Protein AF-A0A2D5JME9-F1 (afdb_monomer)

Secondary structure (DSSP, 8-state):
---HHHHHHHHHHHHHHHHHHHHHHHHHHHHHHTT-HHHHHHHHHHHHHHHHHHHHHHHHHHHHHH-----

Nearest PDB structures (foldseek):
  5och-assembly1_B  TM=8.248E-01  e=4.433E+00  Homo sapiens

Solvent-accessible surface area (backbone atoms only — not comparable to full-atom values): 3540 Å² total; per-residue (Å²): 129,71,40,61,69,43,34,54,52,9,52,50,33,35,56,68,15,50,64,25,69,51,50,11,59,52,40,30,56,53,17,59,78,67,70,34,64,68,46,38,53,53,16,52,51,36,40,51,49,19,50,50,31,34,52,54,10,50,51,34,34,50,30,17,69,74,44,78,81,84,124

Sequence (71 aa):
MVNKELLVKGVSFMLYSFPFFFAGPMLLFYSVQQENLILKIVSGFLMLLAMFLSVKGLFIVLESFFGKRKN

Structure (mmCIF, N/CA/C/O backbone):
data_AF-A0A2D5JME9-F1
#
_entry.id   AF-A0A2D5JME9-F1
#
loop_
_atom_site.group_PDB
_atom_site.id
_atom_site.type_symbol
_atom_site.label_atom_id
_atom_site.label_alt_id
_atom_site.label_comp_id
_atom_site.label_asym_id
_atom_site.label_entity_id
_atom_site.label_seq_id
_atom_site.pdbx_PDB_ins_code
_atom_site.Cartn_x
_atom_site.Cartn_y
_atom_site.Cartn_z
_atom_site.occupancy
_atom_site.B_iso_or_equiv
_atom_site.auth_seq_id
_atom_site.auth_comp_id
_atom_site.auth_asym_id
_atom_site.auth_atom_id
_atom_site.pdbx_PDB_model_num
ATOM 1 N N . MET A 1 1 ? -16.539 0.243 24.560 1.00 75.56 1 MET A N 1
ATOM 2 C CA . MET A 1 1 ? -17.118 -0.796 23.676 1.00 75.56 1 MET A CA 1
ATOM 3 C C . MET A 1 1 ? -16.535 -0.594 22.286 1.00 75.56 1 MET A C 1
ATOM 5 O O . MET A 1 1 ? -16.464 0.551 21.864 1.00 75.56 1 MET A O 1
ATOM 9 N N . VAL A 1 2 ? -16.071 -1.654 21.617 1.00 88.12 2 VAL A N 1
ATOM 10 C CA . VAL A 1 2 ? -15.457 -1.556 20.276 1.00 88.12 2 VAL A CA 1
ATOM 11 C C . VAL A 1 2 ? -16.504 -1.120 19.254 1.00 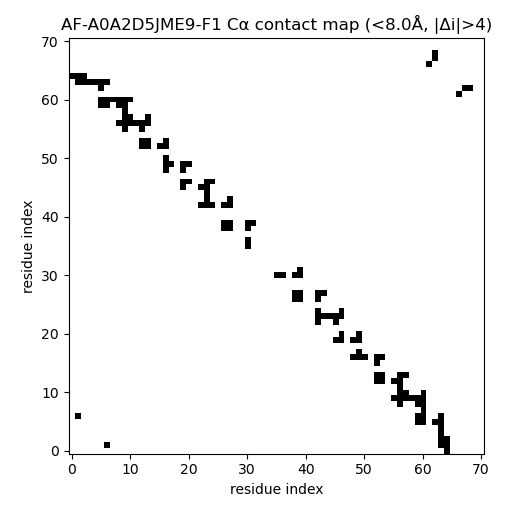88.12 2 VAL A C 1
ATOM 13 O O . VAL A 1 2 ? -17.588 -1.707 19.193 1.00 88.12 2 VAL A O 1
ATOM 16 N N . ASN A 1 3 ? -16.182 -0.122 18.431 1.00 94.81 3 ASN A N 1
ATOM 17 C CA . ASN A 1 3 ? -17.051 0.290 17.336 1.00 94.81 3 ASN A CA 1
ATOM 18 C C . ASN A 1 3 ? -16.901 -0.687 16.156 1.00 94.81 3 ASN A C 1
ATOM 20 O O . ASN A 1 3 ? -15.997 -0.561 15.332 1.00 94.81 3 ASN A O 1
ATOM 24 N N . LYS A 1 4 ? -17.800 -1.675 16.080 1.00 95.00 4 LYS A N 1
ATOM 25 C CA . LYS A 1 4 ? -17.767 -2.731 15.052 1.00 95.00 4 LYS A CA 1
ATOM 26 C C . LYS A 1 4 ? -17.84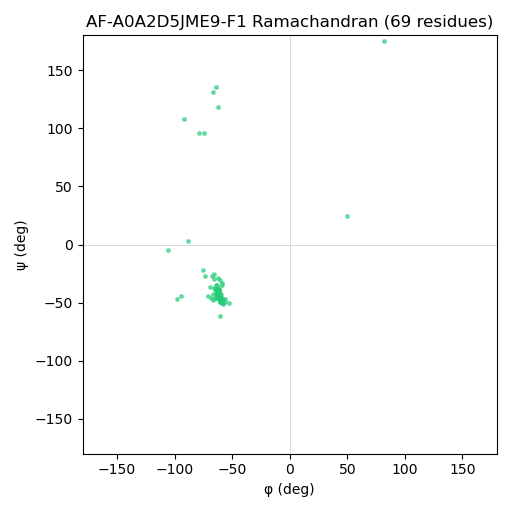9 -2.190 13.620 1.00 95.00 4 LYS A C 1
ATOM 28 O O . LYS A 1 4 ? -17.245 -2.770 12.725 1.00 95.00 4 LYS A O 1
ATOM 33 N N . GLU A 1 5 ? -18.563 -1.091 13.402 1.00 95.50 5 GLU A N 1
ATOM 34 C CA . GLU A 1 5 ? -18.725 -0.493 12.074 1.00 95.50 5 GLU A CA 1
ATOM 35 C C . GLU A 1 5 ? -17.402 0.094 11.564 1.00 95.50 5 GLU A C 1
ATOM 37 O O . GLU A 1 5 ? -16.970 -0.197 10.447 1.00 95.50 5 GLU A O 1
ATOM 42 N N . LEU A 1 6 ? -16.697 0.842 12.421 1.00 95.50 6 LEU A N 1
ATOM 43 C CA . LEU A 1 6 ? -15.347 1.322 12.120 1.00 95.50 6 LEU A CA 1
ATOM 44 C C . LEU A 1 6 ? -14.374 0.160 11.933 1.00 95.50 6 LEU A C 1
ATOM 46 O O . LEU A 1 6 ? -13.584 0.183 10.994 1.00 95.50 6 LEU A O 1
ATOM 50 N N . LEU A 1 7 ? -14.462 -0.878 12.765 1.00 96.88 7 LEU A N 1
ATOM 51 C CA . LEU A 1 7 ? -13.595 -2.048 12.646 1.00 96.88 7 LEU A CA 1
ATOM 52 C C . LEU A 1 7 ? -13.723 -2.710 11.264 1.00 96.88 7 LEU A C 1
ATOM 54 O O . LEU A 1 7 ? -12.719 -2.897 10.578 1.00 96.88 7 LEU A O 1
ATOM 58 N N . VAL A 1 8 ? -14.950 -3.003 10.818 1.00 97.75 8 VAL A N 1
ATOM 59 C CA . VAL A 1 8 ? -15.211 -3.601 9.495 1.00 97.75 8 VAL A CA 1
ATOM 60 C C . VAL A 1 8 ? -14.735 -2.684 8.370 1.00 97.75 8 VAL A C 1
ATOM 62 O O . VAL A 1 8 ? -14.138 -3.152 7.397 1.00 97.75 8 VAL A O 1
ATOM 65 N N . LYS A 1 9 ? -14.930 -1.368 8.508 1.00 96.62 9 LYS A N 1
ATOM 66 C CA . LYS A 1 9 ? -14.438 -0.384 7.540 1.00 96.62 9 LYS A CA 1
ATOM 67 C C . LYS A 1 9 ? -12.913 -0.414 7.430 1.00 96.62 9 LYS A C 1
ATOM 69 O O . LYS A 1 9 ? -12.393 -0.452 6.318 1.00 96.62 9 LYS A O 1
ATOM 74 N N . GLY A 1 10 ? -12.198 -0.433 8.554 1.00 96.38 10 GLY A N 1
ATOM 75 C CA . GLY A 1 10 ? -10.736 -0.492 8.581 1.00 96.38 10 GLY A CA 1
ATOM 76 C C . GLY A 1 10 ? -10.196 -1.773 7.947 1.00 96.38 10 GLY A C 1
ATOM 77 O O . GLY A 1 10 ? -9.330 -1.708 7.075 1.00 96.38 10 GLY A O 1
ATOM 78 N N . VAL A 1 11 ? -10.786 -2.921 8.293 1.00 97.25 11 VAL A N 1
ATOM 79 C CA . VAL A 1 11 ? -10.446 -4.218 7.689 1.00 97.25 11 VAL A CA 1
ATOM 80 C C . VAL A 1 11 ? -10.721 -4.221 6.183 1.00 97.25 11 VAL A C 1
ATOM 82 O O . VAL A 1 11 ? -9.889 -4.698 5.419 1.00 97.25 11 VAL A O 1
ATOM 85 N N . SER A 1 12 ? -11.827 -3.627 5.728 1.00 97.12 12 SER A N 1
ATOM 86 C CA . SER A 1 12 ? -12.141 -3.523 4.294 1.00 97.12 12 SER A CA 1
ATOM 87 C C . SER A 1 12 ? -11.089 -2.711 3.531 1.00 97.12 12 SER A C 1
ATOM 89 O O . SER A 1 12 ? -10.666 -3.114 2.452 1.00 97.12 12 SER A O 1
ATOM 91 N N . PHE A 1 13 ? -10.601 -1.604 4.104 1.00 96.25 13 PHE A N 1
ATOM 92 C CA . PHE A 1 13 ? -9.498 -0.828 3.520 1.00 96.25 13 PHE A CA 1
ATOM 93 C C . PHE A 1 13 ? -8.201 -1.644 3.404 1.00 96.25 13 PHE A C 1
ATOM 95 O O . PHE A 1 13 ? -7.511 -1.541 2.391 1.00 96.25 13 PHE A O 1
ATOM 102 N N . MET A 1 14 ? -7.890 -2.475 4.403 1.00 96.25 14 MET A N 1
ATOM 103 C CA . MET A 1 14 ? -6.740 -3.388 4.353 1.00 96.25 14 MET A CA 1
ATOM 104 C C . MET A 1 14 ? -6.946 -4.523 3.337 1.00 96.25 14 MET A C 1
ATOM 106 O O . MET A 1 14 ? -6.016 -4.909 2.642 1.00 96.25 14 MET A O 1
ATOM 110 N N . LEU A 1 15 ? -8.166 -5.040 3.184 1.00 97.12 15 LEU A N 1
ATOM 111 C CA . LEU A 1 15 ? -8.467 -6.036 2.151 1.00 97.12 15 LEU A CA 1
ATOM 112 C C . LEU A 1 15 ? -8.310 -5.451 0.745 1.00 97.12 15 LEU A C 1
ATOM 114 O O . LEU A 1 15 ? -7.763 -6.112 -0.133 1.00 97.12 15 LEU A O 1
ATOM 118 N N . TYR A 1 16 ? -8.708 -4.194 0.536 1.00 95.75 16 TYR A N 1
ATOM 119 C CA . TYR A 1 16 ? -8.473 -3.509 -0.734 1.00 95.75 16 TYR A CA 1
ATOM 1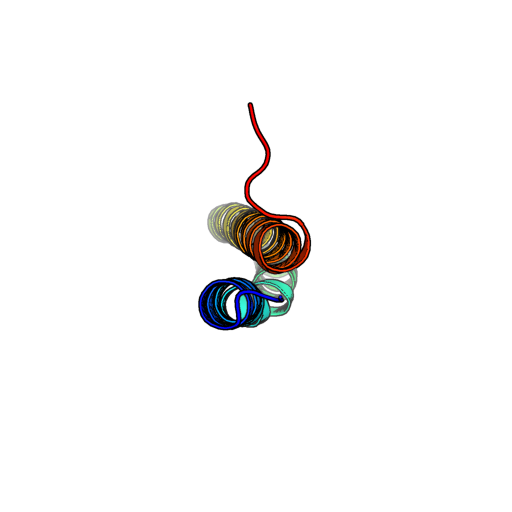20 C C . TYR A 1 16 ? -6.992 -3.261 -1.020 1.00 95.75 16 TYR A C 1
ATOM 122 O O . TYR A 1 16 ? -6.633 -3.164 -2.189 1.00 95.75 16 TYR A O 1
ATOM 130 N N . SER A 1 17 ? -6.120 -3.182 -0.007 1.00 96.38 17 SER A N 1
ATOM 131 C CA . SER A 1 17 ? -4.677 -3.070 -0.244 1.00 96.38 17 SER A CA 1
ATOM 132 C C . SER A 1 17 ? -4.035 -4.395 -0.673 1.00 96.38 17 SER A C 1
ATOM 134 O O . SER A 1 17 ? -2.993 -4.381 -1.330 1.00 96.38 17 SER A O 1
ATOM 136 N N . PHE A 1 18 ? -4.674 -5.533 -0.372 1.00 95.81 18 PHE A N 1
ATOM 137 C CA . PHE A 1 18 ? -4.111 -6.868 -0.577 1.00 95.81 18 PHE A CA 1
ATOM 138 C C . PHE A 1 18 ? -3.675 -7.157 -2.022 1.00 95.81 18 PHE A C 1
ATOM 140 O O . PHE A 1 18 ? -2.521 -7.545 -2.204 1.00 95.81 18 PHE A O 1
ATOM 147 N N . PRO A 1 19 ? -4.489 -6.910 -3.071 1.00 96.81 19 PRO A N 1
ATOM 148 C CA . PRO A 1 19 ? -4.052 -7.143 -4.448 1.00 96.81 19 PRO A CA 1
ATOM 149 C C . PRO A 1 19 ? -2.801 -6.340 -4.819 1.00 96.81 19 PRO A C 1
ATOM 151 O O . PRO A 1 19 ? -1.941 -6.832 -5.545 1.00 96.81 19 PRO A O 1
ATOM 154 N N . PHE A 1 20 ? -2.662 -5.122 -4.290 1.00 97.19 20 PHE A N 1
ATOM 155 C CA . PHE A 1 20 ? -1.556 -4.227 -4.617 1.00 97.19 20 PHE A CA 1
ATOM 156 C C . PHE A 1 20 ? -0.225 -4.654 -3.986 1.00 97.19 20 PHE A C 1
ATOM 158 O O . PHE A 1 20 ? 0.821 -4.397 -4.583 1.00 97.19 20 PHE A O 1
ATOM 165 N N . PHE A 1 21 ? -0.246 -5.363 -2.849 1.00 96.19 21 PHE A N 1
ATOM 166 C CA . PHE A 1 21 ? 0.966 -5.944 -2.254 1.00 96.19 21 PHE A CA 1
ATOM 167 C C . PHE A 1 21 ? 1.642 -6.977 -3.157 1.00 96.19 21 PHE A C 1
ATOM 169 O O . PHE A 1 21 ? 2.860 -7.123 -3.102 1.00 96.19 21 PHE A O 1
ATOM 176 N N . PHE A 1 22 ? 0.873 -7.658 -4.009 1.00 96.06 22 PHE A N 1
ATOM 177 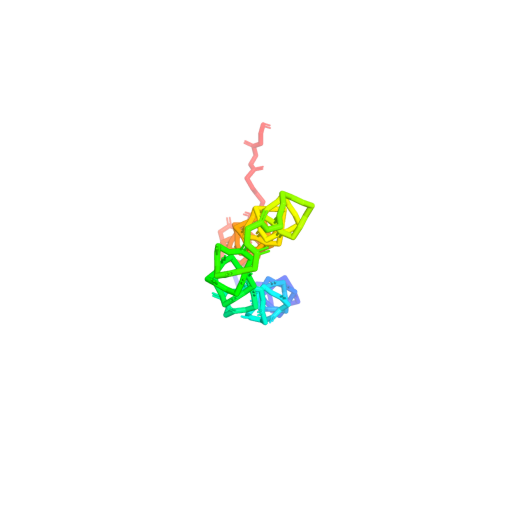C CA . PHE A 1 22 ? 1.408 -8.619 -4.973 1.00 96.06 22 PHE A CA 1
ATOM 178 C C . PHE A 1 22 ? 1.569 -7.992 -6.357 1.00 96.06 22 PHE A C 1
ATOM 180 O O . PHE A 1 22 ? 2.630 -8.109 -6.969 1.00 96.06 22 PHE A O 1
ATOM 187 N N . ALA A 1 23 ? 0.545 -7.282 -6.837 1.00 97.06 23 ALA A N 1
ATOM 188 C CA . ALA A 1 23 ? 0.532 -6.707 -8.176 1.00 97.06 23 ALA A CA 1
ATOM 189 C C . ALA A 1 23 ? 1.618 -5.640 -8.371 1.00 97.06 23 ALA A C 1
ATOM 191 O O . ALA A 1 23 ? 2.241 -5.609 -9.427 1.00 97.06 23 ALA A O 1
ATOM 192 N N . GLY A 1 24 ? 1.884 -4.795 -7.368 1.00 97.06 24 GLY A N 1
ATOM 193 C CA . GLY A 1 24 ? 2.916 -3.759 -7.449 1.00 97.06 24 GLY A CA 1
ATOM 194 C C . GLY A 1 24 ? 4.318 -4.342 -7.683 1.00 97.06 24 GLY A C 1
ATOM 195 O O . GLY A 1 24 ? 4.901 -4.087 -8.739 1.00 97.06 24 GLY A O 1
ATOM 196 N N . PRO A 1 25 ? 4.853 -5.167 -6.763 1.00 97.62 25 PRO A N 1
ATOM 197 C CA . PRO A 1 25 ? 6.169 -5.788 -6.926 1.00 97.62 25 PRO A CA 1
ATOM 198 C C . PRO A 1 25 ? 6.265 -6.711 -8.147 1.00 97.62 25 PRO A C 1
ATOM 200 O O . PRO A 1 25 ? 7.285 -6.708 -8.837 1.00 97.62 25 PRO A O 1
ATOM 203 N N . MET A 1 26 ? 5.204 -7.466 -8.458 1.00 98.00 26 MET A N 1
ATOM 204 C CA . MET A 1 26 ? 5.170 -8.322 -9.648 1.00 98.00 26 MET A CA 1
ATOM 205 C C . MET A 1 26 ? 5.259 -7.495 -10.937 1.00 98.00 26 MET A C 1
ATOM 207 O O . MET A 1 26 ? 6.038 -7.828 -11.831 1.00 98.00 26 MET A O 1
ATOM 211 N N . LEU A 1 27 ? 4.515 -6.387 -11.025 1.00 98.19 27 LEU A N 1
ATOM 212 C CA . LEU A 1 27 ? 4.576 -5.484 -12.171 1.00 98.19 27 LEU A CA 1
ATOM 213 C C . LEU A 1 27 ? 5.941 -4.798 -12.271 1.00 98.19 27 LEU A C 1
ATOM 215 O O . LEU A 1 27 ? 6.451 -4.636 -13.378 1.00 98.19 27 LEU A O 1
ATOM 219 N N . LEU A 1 28 ? 6.559 -4.440 -11.140 1.00 98.38 28 LEU A N 1
ATOM 220 C CA . LEU A 1 28 ? 7.913 -3.887 -11.126 1.00 98.38 28 LEU A CA 1
ATOM 221 C C . LEU A 1 28 ? 8.911 -4.894 -11.707 1.00 98.38 28 LEU A C 1
ATOM 223 O O . LEU A 1 28 ? 9.660 -4.550 -12.619 1.00 98.38 28 LEU A O 1
ATOM 227 N N . PHE A 1 29 ? 8.884 -6.143 -11.241 1.00 98.00 29 PHE A N 1
ATOM 228 C CA . PHE A 1 29 ? 9.745 -7.207 -11.759 1.00 98.00 29 PHE A CA 1
ATOM 229 C C . PHE A 1 29 ? 9.583 -7.391 -13.274 1.00 98.00 29 PHE A C 1
ATOM 231 O O . PHE A 1 29 ? 10.570 -7.392 -14.009 1.00 98.00 29 PHE A O 1
ATOM 238 N N . TYR A 1 30 ? 8.339 -7.452 -13.753 1.00 98.00 30 TYR A N 1
ATOM 239 C CA . TYR A 1 30 ? 8.038 -7.524 -15.182 1.00 98.00 30 TYR A CA 1
ATOM 240 C C . TYR A 1 30 ? 8.547 -6.293 -15.953 1.00 98.00 30 TYR A C 1
ATOM 242 O O . TYR A 1 30 ? 9.151 -6.417 -17.016 1.00 98.00 30 TYR A O 1
ATOM 250 N N . SER A 1 31 ? 8.362 -5.092 -15.402 1.00 98.00 31 SER A N 1
ATOM 251 C CA . SER A 1 31 ? 8.780 -3.837 -16.036 1.00 98.00 31 SER A CA 1
ATOM 252 C C . SER A 1 31 ? 10.296 -3.700 -16.184 1.00 98.00 31 SER A C 1
ATOM 254 O O . SER A 1 31 ? 10.767 -3.042 -17.112 1.00 98.00 31 SER A O 1
ATOM 256 N N . VAL A 1 32 ? 11.067 -4.314 -15.281 1.00 97.69 32 VAL A N 1
ATOM 257 C CA . VAL A 1 32 ? 12.531 -4.345 -15.357 1.00 97.69 32 VAL A CA 1
ATOM 258 C C . VAL A 1 32 ? 12.979 -5.245 -16.503 1.00 97.69 32 VAL A C 1
ATOM 260 O O . VAL A 1 32 ? 13.821 -4.814 -17.28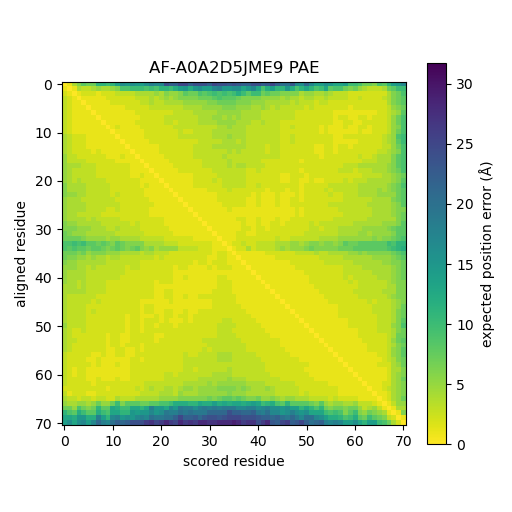2 1.00 97.69 32 VAL A O 1
ATOM 263 N N . GLN A 1 33 ? 12.371 -6.426 -16.662 1.00 97.38 33 GLN A N 1
ATOM 264 C CA . GLN A 1 33 ? 12.681 -7.344 -17.768 1.00 97.38 33 GLN A CA 1
ATOM 265 C C . GLN A 1 33 ? 12.361 -6.756 -19.145 1.00 97.38 33 GLN A C 1
ATOM 267 O O . GLN A 1 33 ? 13.072 -7.019 -20.105 1.00 97.38 33 GLN A O 1
ATOM 272 N N . GLN A 1 34 ? 11.299 -5.955 -19.233 1.00 96.31 34 GLN A N 1
ATOM 273 C CA . GLN A 1 34 ? 10.875 -5.297 -20.473 1.00 96.31 34 GLN A CA 1
ATOM 274 C C . GLN A 1 34 ? 11.546 -3.932 -20.699 1.00 96.31 34 GLN A C 1
ATOM 276 O O . GLN A 1 34 ? 11.162 -3.211 -21.616 1.00 96.31 34 GLN A O 1
ATOM 281 N N . GLU A 1 35 ? 12.458 -3.519 -19.810 1.00 96.44 35 GLU A N 1
ATOM 282 C CA . GLU A 1 35 ? 13.091 -2.191 -19.796 1.00 96.44 35 GLU A CA 1
ATOM 283 C C . GLU A 1 35 ? 12.099 -1.007 -19.887 1.00 96.44 35 GLU A C 1
ATOM 285 O O . GLU A 1 35 ? 12.447 0.112 -20.263 1.00 96.44 35 GLU A O 1
ATOM 290 N N . ASN A 1 36 ? 10.846 -1.212 -19.471 1.00 97.88 36 ASN A N 1
ATOM 291 C CA . ASN A 1 36 ? 9.755 -0.273 -19.710 1.00 97.88 36 ASN A CA 1
ATOM 292 C C . ASN A 1 36 ? 9.605 0.733 -18.558 1.00 97.88 36 ASN A C 1
ATOM 294 O O . ASN A 1 36 ? 9.127 0.397 -17.471 1.00 97.88 36 ASN A O 1
ATOM 298 N N . LEU A 1 37 ? 9.977 1.993 -18.805 1.00 97.38 37 LEU A N 1
ATOM 299 C CA . LEU A 1 37 ? 9.935 3.064 -17.802 1.00 97.38 37 LEU A CA 1
ATOM 300 C C . LEU A 1 37 ? 8.515 3.379 -17.302 1.00 97.38 37 LEU A C 1
ATOM 302 O O . LEU A 1 37 ? 8.328 3.624 -16.111 1.00 97.38 37 LEU A O 1
ATOM 306 N N . ILE A 1 38 ? 7.511 3.345 -18.181 1.00 98.00 38 ILE A N 1
ATOM 307 C CA . ILE A 1 38 ? 6.122 3.660 -17.815 1.00 98.00 38 ILE A CA 1
ATOM 308 C C . ILE A 1 38 ? 5.605 2.615 -16.825 1.00 98.00 38 ILE A C 1
ATOM 310 O O . ILE A 1 38 ? 5.057 2.968 -15.781 1.00 98.00 38 ILE A O 1
ATOM 314 N N . LEU A 1 39 ? 5.845 1.330 -17.097 1.00 97.81 39 LEU A N 1
ATOM 315 C CA . LEU A 1 39 ? 5.444 0.250 -16.193 1.00 97.81 39 LEU A CA 1
ATOM 316 C C . LEU A 1 39 ? 6.173 0.319 -14.842 1.00 97.81 39 LEU A C 1
ATOM 318 O O . LEU A 1 39 ? 5.550 0.055 -13.814 1.00 97.81 39 LEU A O 1
ATOM 322 N N . LYS A 1 40 ? 7.443 0.754 -14.814 1.00 98.25 40 LYS A N 1
ATOM 323 C CA . LYS A 1 40 ? 8.176 1.009 -13.559 1.00 98.25 40 LYS A CA 1
ATOM 324 C C . LYS A 1 40 ? 7.469 2.077 -12.721 1.00 98.25 40 LYS A C 1
ATOM 326 O O . LYS A 1 40 ? 7.209 1.848 -11.541 1.00 98.25 40 LYS A O 1
ATOM 331 N N 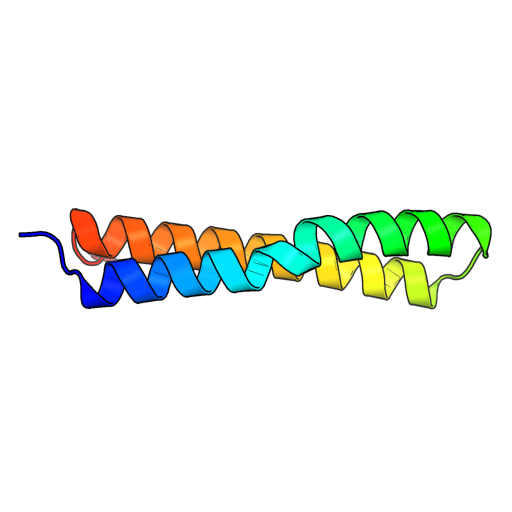. ILE A 1 41 ? 7.080 3.199 -13.328 1.00 98.38 41 ILE A N 1
ATOM 332 C CA . ILE A 1 41 ? 6.364 4.285 -12.635 1.00 98.38 41 ILE A CA 1
ATOM 333 C C . ILE A 1 41 ? 5.000 3.805 -12.121 1.00 98.38 41 ILE A C 1
ATOM 335 O O . ILE A 1 41 ? 4.668 4.030 -10.956 1.00 98.38 41 ILE A O 1
ATOM 339 N N . VAL A 1 42 ? 4.230 3.095 -12.953 1.00 98.19 42 VAL A N 1
ATOM 340 C CA . VAL A 1 42 ? 2.920 2.546 -12.564 1.00 98.19 42 VAL A CA 1
ATOM 341 C C . VAL A 1 42 ? 3.061 1.567 -11.398 1.00 98.19 42 VAL A C 1
ATOM 343 O O . VAL A 1 42 ? 2.296 1.642 -10.440 1.00 98.19 42 VAL A O 1
ATOM 346 N N . SER A 1 43 ? 4.067 0.689 -11.426 1.00 98.25 43 SER A N 1
ATOM 347 C CA . SER A 1 43 ? 4.332 -0.239 -10.323 1.00 98.25 43 SER A CA 1
ATOM 348 C C . SER A 1 43 ? 4.679 0.493 -9.020 1.00 98.25 43 SER A C 1
ATOM 350 O O . SER A 1 43 ? 4.137 0.155 -7.968 1.00 98.25 43 SER A O 1
ATOM 352 N N . GLY A 1 44 ? 5.490 1.557 -9.104 1.00 98.19 44 GLY A N 1
ATOM 353 C CA .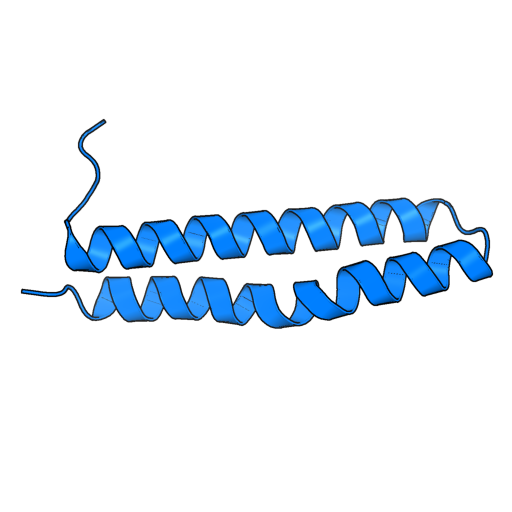 GLY A 1 44 ? 5.770 2.489 -8.010 1.00 98.19 44 GLY A CA 1
ATOM 354 C C . GLY A 1 44 ? 4.491 3.043 -7.387 1.00 98.19 44 GLY A C 1
ATOM 355 O O . GLY A 1 44 ? 4.290 2.956 -6.176 1.00 98.19 44 GLY A O 1
ATOM 356 N N . PHE A 1 45 ? 3.588 3.548 -8.227 1.00 98.25 45 PHE A N 1
ATOM 357 C CA . PHE A 1 45 ? 2.310 4.097 -7.783 1.00 98.25 45 PHE A CA 1
ATOM 358 C C . PHE A 1 45 ? 1.413 3.047 -7.111 1.00 98.25 45 PHE A C 1
ATOM 360 O O . PHE A 1 45 ? 0.844 3.321 -6.056 1.00 98.25 45 PHE A O 1
ATOM 367 N N . LEU A 1 46 ? 1.323 1.831 -7.664 1.00 98.19 46 LEU A N 1
ATOM 368 C CA . LEU A 1 46 ? 0.543 0.739 -7.065 1.00 98.19 46 LEU A CA 1
ATOM 369 C C . LEU A 1 46 ? 1.072 0.349 -5.679 1.00 98.19 46 LEU A C 1
ATOM 371 O O . LEU A 1 46 ? 0.281 0.131 -4.763 1.00 98.19 46 LEU A O 1
ATOM 375 N N . MET A 1 47 ? 2.395 0.307 -5.498 1.00 98.31 47 MET A N 1
ATOM 376 C CA . MET A 1 47 ? 3.002 0.020 -4.195 1.00 98.31 47 MET A CA 1
ATOM 377 C C . MET A 1 47 ? 2.721 1.134 -3.176 1.00 98.31 47 MET A C 1
ATOM 379 O O . MET A 1 47 ? 2.336 0.844 -2.043 1.00 98.31 47 MET A O 1
ATOM 383 N N . LEU A 1 48 ? 2.825 2.407 -3.576 1.00 98.25 48 LEU A N 1
ATOM 384 C CA . LEU A 1 48 ? 2.462 3.540 -2.714 1.00 98.25 48 LEU A CA 1
ATOM 385 C C . LEU A 1 48 ? 0.975 3.520 -2.338 1.00 98.25 48 LEU A C 1
ATOM 387 O O . LEU A 1 48 ? 0.622 3.791 -1.188 1.00 98.25 48 LEU A O 1
ATOM 391 N N . LEU A 1 49 ? 0.100 3.151 -3.276 1.00 97.31 49 LEU A N 1
ATOM 392 C CA . LEU A 1 49 ? -1.329 2.998 -3.020 1.00 97.31 49 LEU A CA 1
ATOM 393 C C . LEU A 1 49 ? -1.603 1.875 -2.007 1.00 97.31 49 LEU A C 1
ATOM 395 O O . LEU A 1 49 ? -2.413 2.064 -1.097 1.00 97.31 49 LEU A O 1
ATOM 399 N N . ALA A 1 50 ? -0.893 0.745 -2.110 1.00 97.81 50 ALA A N 1
ATOM 400 C CA . ALA A 1 50 ? -0.968 -0.346 -1.138 1.00 97.81 50 ALA A CA 1
ATOM 401 C C . ALA A 1 50 ? -0.612 0.140 0.274 1.00 97.81 50 ALA A C 1
ATOM 403 O O . ALA A 1 50 ? -1.349 -0.119 1.231 1.00 97.81 50 ALA A O 1
ATOM 404 N N . MET A 1 51 ? 0.487 0.892 0.399 1.00 97.75 51 MET A N 1
ATOM 405 C CA . MET A 1 51 ? 0.921 1.478 1.669 1.00 97.75 51 MET A CA 1
ATOM 406 C C . MET A 1 51 ? -0.132 2.438 2.222 1.00 97.75 51 MET A C 1
ATOM 408 O O . MET A 1 51 ? -0.524 2.315 3.381 1.00 97.75 51 MET A O 1
ATOM 412 N N . PHE A 1 52 ? -0.642 3.350 1.392 1.00 97.69 52 PHE A N 1
ATOM 413 C CA . PHE A 1 52 ? -1.656 4.321 1.798 1.00 97.69 52 PHE A CA 1
ATOM 414 C C . PHE A 1 52 ? -2.934 3.648 2.311 1.00 97.69 52 PHE A C 1
ATOM 416 O O . PHE A 1 52 ? -3.404 3.969 3.404 1.00 97.69 52 PHE A O 1
ATOM 423 N N . LEU A 1 53 ? -3.484 2.695 1.553 1.00 97.56 53 LEU A N 1
ATOM 424 C CA . LEU A 1 53 ? -4.696 1.969 1.937 1.00 97.56 53 LEU A CA 1
ATOM 425 C C . LEU A 1 53 ? -4.490 1.171 3.228 1.00 97.56 53 LEU A C 1
ATOM 427 O O . LEU A 1 53 ? -5.358 1.193 4.100 1.00 97.56 53 LEU A O 1
ATOM 431 N N . SER A 1 54 ? -3.326 0.538 3.384 1.00 97.50 54 SER A N 1
ATOM 432 C CA . SER A 1 54 ? -2.992 -0.246 4.577 1.00 97.50 54 SER A CA 1
ATOM 433 C C . SER A 1 54 ? -2.864 0.625 5.821 1.00 97.50 54 SER A C 1
ATOM 435 O O . SER A 1 54 ? -3.469 0.318 6.844 1.00 97.50 54 SER A O 1
ATOM 437 N N . VAL A 1 55 ? -2.134 1.741 5.735 1.00 97.25 55 VAL A N 1
ATOM 438 C CA . VAL A 1 55 ? -1.968 2.686 6.851 1.00 97.25 55 VAL A CA 1
ATOM 439 C C . VAL A 1 55 ? -3.307 3.317 7.225 1.00 97.25 55 VAL A C 1
ATOM 441 O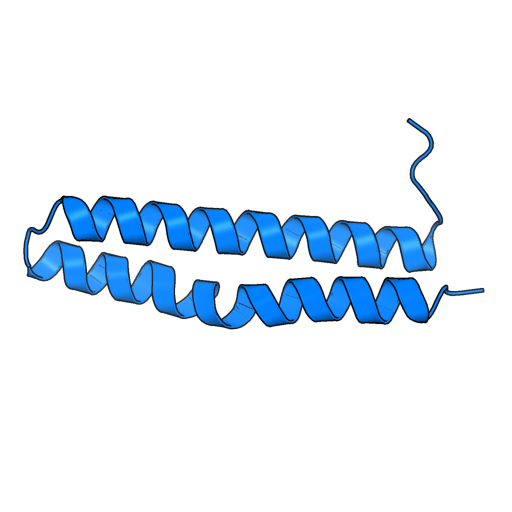 O . VAL A 1 55 ? -3.652 3.394 8.403 1.00 97.25 55 VAL A O 1
ATOM 444 N N . LYS A 1 56 ? -4.106 3.719 6.231 1.00 96.62 56 LYS A N 1
ATOM 445 C CA . LYS A 1 56 ? -5.443 4.272 6.462 1.00 96.62 56 LYS A CA 1
ATOM 446 C C . LYS A 1 56 ? -6.371 3.248 7.117 1.00 96.62 56 LYS A C 1
ATOM 448 O O . LYS A 1 56 ? -7.064 3.589 8.072 1.00 96.62 56 LYS A O 1
ATOM 453 N N . GLY A 1 57 ? -6.370 2.006 6.636 1.00 96.88 57 GLY A N 1
ATOM 454 C CA . GLY A 1 57 ? -7.132 0.908 7.230 1.00 96.88 57 GLY A CA 1
ATOM 455 C C . GLY A 1 57 ? -6.720 0.646 8.676 1.00 96.88 57 GLY A C 1
ATOM 456 O O . GLY A 1 57 ? -7.580 0.599 9.553 1.00 96.88 57 GLY A O 1
ATOM 457 N N . LEU A 1 58 ? -5.412 0.593 8.945 1.00 97.19 58 LEU A N 1
ATOM 458 C CA . LEU A 1 58 ? -4.863 0.419 10.289 1.00 97.19 58 LEU A CA 1
ATOM 459 C C . LEU A 1 58 ? -5.301 1.540 11.239 1.00 97.19 58 LEU A C 1
ATOM 461 O O . LEU A 1 58 ? -5.731 1.254 12.353 1.00 97.19 58 LEU A O 1
ATOM 465 N N . PHE A 1 59 ? -5.251 2.804 10.809 1.00 96.50 59 PHE A N 1
ATOM 466 C CA . PHE A 1 59 ? -5.734 3.910 11.637 1.00 96.50 59 PHE A CA 1
ATOM 467 C C . PHE A 1 59 ? -7.227 3.802 11.942 1.00 96.50 59 PHE A C 1
ATOM 469 O O . PHE A 1 59 ? -7.614 4.000 13.088 1.00 96.50 59 PHE A O 1
ATOM 476 N N . ILE A 1 60 ? -8.058 3.417 10.970 1.00 96.44 60 ILE A N 1
ATOM 477 C CA . ILE A 1 60 ? -9.494 3.200 11.201 1.00 96.44 60 ILE A CA 1
ATOM 478 C C . ILE A 1 60 ? -9.722 2.051 12.201 1.00 96.44 60 ILE A C 1
ATOM 480 O O . ILE A 1 60 ? -10.583 2.156 13.076 1.00 96.44 60 ILE A O 1
ATOM 484 N N . VAL A 1 61 ? -8.938 0.970 12.111 1.00 96.50 61 VAL A N 1
ATOM 485 C CA . VAL A 1 61 ? -8.975 -0.121 13.097 1.00 96.50 61 VAL A CA 1
ATOM 486 C C . VAL A 1 61 ? -8.615 0.413 14.483 1.00 96.50 61 VAL A C 1
ATOM 488 O O . VAL A 1 61 ? -9.373 0.190 15.421 1.00 96.50 61 VAL A O 1
ATOM 491 N N . LEU A 1 62 ? -7.525 1.169 14.628 1.00 95.31 62 LEU A N 1
ATOM 492 C CA . LEU A 1 62 ? -7.132 1.756 15.914 1.00 95.31 62 LEU A CA 1
ATOM 493 C C . LEU A 1 62 ? -8.214 2.693 16.475 1.00 95.31 62 LEU A C 1
ATOM 495 O O . LEU A 1 62 ? -8.551 2.597 17.655 1.00 95.31 62 LEU A O 1
ATOM 499 N N . GLU A 1 63 ? -8.824 3.529 15.633 1.00 94.94 63 GLU A N 1
ATOM 500 C CA . GLU A 1 63 ? -9.942 4.395 16.027 1.00 94.94 63 GLU A CA 1
ATOM 501 C C . GLU A 1 63 ? -11.161 3.601 16.517 1.00 94.94 63 GLU A C 1
ATOM 503 O O . GLU A 1 63 ? -11.885 4.063 17.400 1.00 94.94 63 GLU A O 1
ATOM 508 N N . SER A 1 64 ? -11.386 2.389 16.001 1.00 95.50 64 SER A N 1
ATOM 509 C CA . SER A 1 64 ? -12.491 1.530 16.445 1.00 95.50 64 SER A CA 1
ATOM 510 C C . SER A 1 64 ? -12.333 1.021 17.885 1.00 95.50 64 SER A C 1
ATOM 512 O O . SER A 1 64 ? -13.338 0.765 18.558 1.00 95.50 64 SER A O 1
ATOM 514 N N . PHE A 1 65 ? -11.088 0.901 18.363 1.00 94.25 65 PHE A N 1
ATOM 515 C CA . PHE A 1 65 ? -10.754 0.439 19.712 1.00 94.25 65 PHE A CA 1
ATOM 516 C C . PHE A 1 65 ? -10.563 1.594 20.694 1.00 94.25 65 PHE A C 1
ATOM 518 O O . PHE A 1 65 ? -11.068 1.533 21.814 1.00 94.25 65 PHE A O 1
ATOM 525 N N . PHE A 1 66 ? -9.849 2.640 20.276 1.00 93.69 66 PHE A N 1
ATOM 526 C CA . PHE A 1 66 ? -9.394 3.718 21.158 1.00 93.69 66 PHE A CA 1
ATOM 527 C C . PHE A 1 66 ? -10.178 5.029 20.988 1.00 93.69 66 PHE A C 1
ATOM 529 O O . PHE A 1 66 ? -9.974 5.967 21.755 1.00 93.69 66 PHE A O 1
ATOM 536 N N . GLY A 1 67 ? -11.100 5.094 20.022 1.00 87.75 67 GLY A N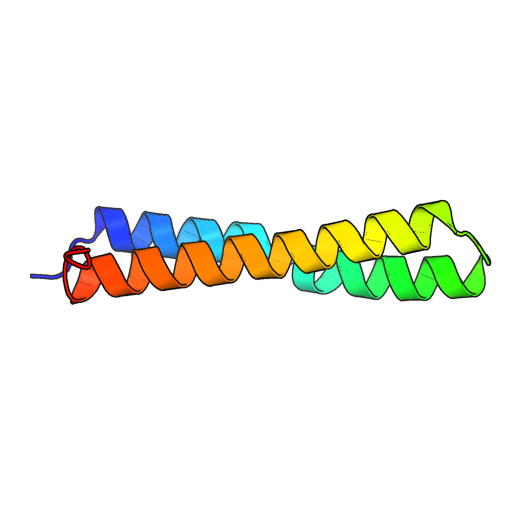 1
ATOM 537 C CA . GLY A 1 67 ? -11.800 6.321 19.648 1.00 87.75 67 GLY A CA 1
ATOM 538 C C . GLY A 1 67 ? -10.975 7.206 18.709 1.00 87.75 67 GLY A C 1
ATOM 539 O O . GLY A 1 67 ? -9.821 6.916 18.393 1.00 87.75 67 GLY A O 1
ATOM 540 N N . LYS A 1 68 ? -11.581 8.299 18.227 1.00 81.81 68 LYS A N 1
ATOM 541 C CA . LYS A 1 68 ? -10.901 9.244 17.328 1.00 81.81 68 LYS A CA 1
ATOM 542 C C . LYS A 1 68 ? -9.727 9.917 18.030 1.00 81.81 68 LYS A C 1
ATOM 544 O O . LYS A 1 68 ? -9.870 10.426 19.142 1.00 81.81 68 LYS A O 1
ATOM 549 N N . ARG A 1 69 ? -8.592 10.001 17.334 1.00 73.19 69 ARG A N 1
ATOM 550 C CA . ARG A 1 69 ? -7.452 10.803 17.781 1.00 73.19 69 ARG A CA 1
ATOM 551 C C . ARG A 1 69 ? -7.889 12.271 17.833 1.00 73.19 69 ARG A C 1
ATOM 553 O O . ARG A 1 69 ? -8.316 12.826 16.823 1.00 73.19 69 ARG A O 1
ATOM 560 N N . LYS A 1 70 ? -7.840 12.876 19.022 1.00 57.50 70 LYS A N 1
ATOM 561 C CA . LYS A 1 70 ? -8.091 14.308 19.216 1.00 57.50 70 LYS A CA 1
ATOM 562 C C . LYS A 1 70 ? -6.848 15.041 18.698 1.00 57.50 70 LYS A C 1
ATOM 564 O O . LYS A 1 70 ? -5.831 15.044 19.387 1.00 57.50 70 LYS A O 1
ATOM 569 N N . ASN A 1 71 ? -6.895 15.502 17.447 1.00 54.84 71 ASN A N 1
ATOM 570 C CA . ASN A 1 71 ? -5.930 16.485 16.945 1.00 54.84 71 ASN A CA 1
ATOM 571 C C . ASN A 1 71 ? -6.135 17.813 17.671 1.00 54.84 71 ASN A C 1
ATOM 573 O O . ASN A 1 71 ? -7.316 18.152 17.922 1.00 54.84 71 ASN A O 1
#

pLDDT: mean 94.73, std 7.93, range [54.84, 98.38]

Radius of gyration: 15.84 Å; Cα contacts (8 Å, |Δi|>4): 74; chains: 1; bounding box: 32×25×44 Å

Foldseek 3Di:
DFQVVLQVVLVVLLVVLVVLVCCLVVQCVVCVVVVNPVSVVVSVVSNVSSVVSNVSSVQSNVCRPPNDDDD

Mean predicted aligned error: 3.69 Å